Protein AF-A0A6A6ZAN7-F1 (afdb_monomer)

Foldseek 3Di:
DCVVVVVVVVVVVVLVVADWQDPVVGGLQPCLCLDPVCVVVQVVLCVVLVWDWDQPNVVSTIGIHDDPVSSVSSSVVSVVVVVVVVVVDDDDDDDPVNVVCCVVCVVVVVCVVQNVSRDDDDPPDDD

pLDDT: mean 90.62, std 7.37, range [57.22, 98.12]

Nearest PDB structures (foldseek):
  4zoq-assembly1_A  TM=7.373E-01  e=4.918E-01  Bacillus licheniformis
  2ctf-assembly1_A  TM=6.837E-01  e=6.678E-01  Homo sapiens
  6hiv-assembly1_BN  TM=3.926E-01  e=3.850E-01  Trypanosoma brucei brucei
  5e1w-assembly1_A  TM=3.185E-01  e=4.626E-01  Dehalococcoides mccartyi CBDB1
  7ane-assembly1_Ap  TM=3.125E-01  e=1.158E+00  Leishmania major

Organism: NCBI:txid1469910

Radius of gyration: 19.67 Å; Cα contacts (8 Å, |Δi|>4): 105; chains: 1; bounding box: 48×29×59 Å

Sequence (127 aa):
SREPVAKAKSAVEKLLTGQIAADGDGPITDPFYFRPSSKSFLNNLGAAHRVFIHQDLRRSVIRLYGDDTGIEQVERALVAKCAELKEHSHTVILDPEALAFALKGGFRQIVAALGKDKVKLDIINNP

Secondary structure (DSSP, 8-state):
--HHHHHHHHHHHHHHH-EEPB-SSSB---GGGGSGGGHHHHHHHHHHHT-EEEEETTTTEEEEES-HHHHHHHHHHHHHHHHHHHHT----PPPHHHHHHIIIIIHHHHHHHH-TTT-----S---

Structur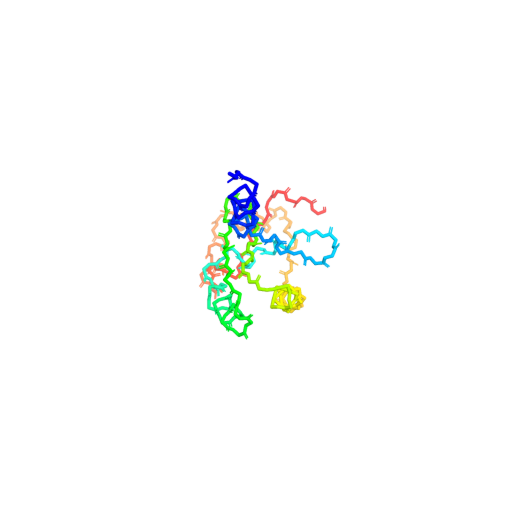e (mmCIF, N/CA/C/O backbone):
data_AF-A0A6A6ZAN7-F1
#
_entry.id   AF-A0A6A6ZAN7-F1
#
loop_
_atom_site.group_PDB
_atom_site.id
_atom_site.type_symbol
_atom_site.label_atom_id
_atom_site.label_alt_id
_atom_site.label_comp_id
_atom_site.label_asym_id
_atom_site.label_entity_id
_atom_site.label_seq_id
_atom_site.pdbx_PDB_ins_code
_atom_site.Cartn_x
_atom_site.Cartn_y
_atom_site.Cartn_z
_atom_site.occupancy
_atom_site.B_iso_or_equiv
_atom_site.auth_seq_id
_atom_site.auth_comp_id
_atom_site.auth_asym_id
_atom_site.auth_atom_id
_atom_site.pdbx_PDB_model_num
ATOM 1 N N . SER A 1 1 ? -27.971 17.883 29.902 1.00 62.50 1 SER A N 1
ATOM 2 C CA . SER A 1 1 ? -26.626 17.276 29.910 1.00 62.50 1 SER A CA 1
ATOM 3 C C . SER A 1 1 ? -26.102 17.207 28.478 1.00 62.50 1 SER A C 1
ATOM 5 O O . SER A 1 1 ? -26.697 16.505 27.674 1.00 62.50 1 SER A O 1
ATOM 7 N N . ARG A 1 2 ? -25.087 18.010 28.113 1.00 74.88 2 ARG A N 1
ATOM 8 C CA . ARG A 1 2 ? -24.500 18.061 26.747 1.00 74.88 2 ARG A CA 1
ATOM 9 C C . ARG A 1 2 ? -23.203 17.250 26.612 1.00 74.88 2 ARG A C 1
ATOM 11 O O . ARG A 1 2 ? -22.780 16.941 25.504 1.00 74.88 2 ARG A O 1
ATOM 18 N N . GLU A 1 3 ? -22.596 16.886 27.736 1.00 84.06 3 GLU A N 1
ATOM 19 C CA . GLU A 1 3 ? -21.300 16.206 27.808 1.00 84.06 3 GLU A CA 1
ATOM 20 C C . GLU A 1 3 ? -21.287 14.795 27.181 1.00 84.06 3 GLU A C 1
ATOM 22 O O . GLU A 1 3 ? -20.354 14.495 26.437 1.00 84.06 3 GLU A O 1
ATOM 27 N N . PRO A 1 4 ? -22.315 13.939 27.378 1.00 85.44 4 PRO A N 1
ATOM 28 C CA . PRO A 1 4 ? -22.357 12.614 26.752 1.00 85.44 4 PRO A CA 1
ATOM 29 C C . PRO A 1 4 ? -22.465 12.688 25.224 1.00 85.44 4 PRO A C 1
ATOM 31 O O . PRO A 1 4 ? -21.843 11.902 24.517 1.00 85.44 4 PRO A O 1
ATOM 34 N N . VAL A 1 5 ? -23.209 13.676 24.713 1.00 87.38 5 VAL A N 1
ATOM 35 C CA . VAL A 1 5 ? -23.368 13.917 23.270 1.00 87.38 5 VAL A CA 1
ATOM 36 C C . VAL A 1 5 ? -22.059 14.417 22.662 1.00 87.38 5 VAL A C 1
ATOM 38 O O . VAL A 1 5 ? -21.668 13.953 21.595 1.00 87.38 5 VAL A O 1
ATOM 41 N N . ALA A 1 6 ? -21.352 15.318 23.351 1.00 87.81 6 ALA A N 1
ATOM 42 C CA . ALA A 1 6 ? -20.038 15.784 22.917 1.00 87.81 6 ALA A CA 1
ATOM 43 C C . ALA A 1 6 ? -19.017 14.633 22.858 1.00 87.81 6 ALA A C 1
ATOM 45 O O . ALA A 1 6 ? -18.343 14.477 21.844 1.00 87.81 6 ALA A O 1
ATOM 46 N N . LYS A 1 7 ? -18.967 13.774 23.888 1.00 86.31 7 LYS A N 1
ATOM 47 C CA . LYS A 1 7 ? -18.091 12.587 23.912 1.00 86.31 7 LYS A CA 1
ATOM 48 C C . LYS A 1 7 ? -18.422 11.603 22.786 1.00 86.31 7 LYS A C 1
ATOM 50 O O . LYS A 1 7 ? -17.515 11.145 22.097 1.00 86.31 7 LYS A O 1
ATOM 55 N N . ALA A 1 8 ? -19.707 11.325 22.556 1.00 85.69 8 ALA A N 1
ATOM 56 C CA . ALA A 1 8 ? -20.143 10.460 21.461 1.00 85.69 8 ALA A CA 1
ATOM 57 C C . ALA A 1 8 ? -19.773 11.041 20.086 1.00 85.69 8 ALA A C 1
ATOM 59 O O . ALA A 1 8 ? -19.260 10.320 19.233 1.00 85.69 8 ALA A O 1
ATOM 60 N N . LYS A 1 9 ? -19.961 12.351 19.881 1.00 87.25 9 LYS A N 1
ATOM 61 C CA . LYS A 1 9 ? -19.582 13.033 18.638 1.00 87.25 9 LYS A CA 1
ATOM 62 C C . LYS A 1 9 ? -18.078 12.930 18.375 1.00 87.25 9 LYS A C 1
ATOM 64 O O . LYS A 1 9 ? -17.693 12.512 17.289 1.00 87.25 9 LYS A O 1
ATOM 69 N N . SER A 1 10 ? -17.241 13.240 19.365 1.00 84.31 10 SER A N 1
ATOM 70 C CA . SER A 1 10 ? -15.784 13.140 19.212 1.00 84.31 10 SER A CA 1
ATOM 71 C C . SER A 1 10 ? -15.320 11.709 18.939 1.00 84.31 10 SER A C 1
ATOM 73 O O . SER A 1 10 ? -14.404 11.505 18.147 1.00 84.31 10 SER A O 1
ATOM 75 N N . ALA A 1 11 ? -15.965 10.705 19.541 1.00 80.50 11 ALA A N 1
ATOM 76 C CA . ALA A 1 11 ? -15.672 9.304 19.250 1.00 80.50 11 ALA A CA 1
ATOM 77 C C . ALA A 1 11 ? -16.002 8.940 17.791 1.00 80.50 11 ALA A C 1
ATOM 79 O O . ALA A 1 11 ? -15.191 8.307 17.119 1.00 80.50 11 ALA A O 1
ATOM 80 N N . VAL A 1 12 ? -17.149 9.394 17.273 1.00 82.69 12 VAL A N 1
ATOM 81 C CA . VAL A 1 12 ? -17.534 9.182 15.868 1.00 82.69 12 VAL A CA 1
ATOM 82 C C . VAL A 1 12 ? -16.590 9.915 14.915 1.00 82.69 12 VAL A C 1
ATOM 84 O O . VAL A 1 12 ? -16.146 9.331 13.934 1.00 82.69 12 VAL A O 1
ATOM 87 N N . GLU A 1 13 ? -16.222 11.162 15.206 1.00 84.25 13 GLU A N 1
ATOM 88 C CA . GLU A 1 13 ? -15.261 11.921 14.393 1.00 84.25 13 GLU A CA 1
ATOM 89 C C . GLU A 1 13 ? -13.885 11.241 14.350 1.00 84.25 13 GLU A C 1
ATOM 91 O O . GLU A 1 13 ? -13.258 11.169 13.288 1.00 84.25 13 GLU A O 1
ATOM 96 N N . LYS A 1 14 ? -13.442 10.667 15.475 1.00 76.12 14 LYS A N 1
ATOM 97 C CA . LYS A 1 14 ? -12.209 9.877 15.535 1.00 76.12 14 LYS A CA 1
ATOM 98 C C . LYS A 1 14 ? -12.303 8.625 14.657 1.00 76.12 14 LYS A C 1
ATOM 100 O O . LYS A 1 14 ? -11.388 8.373 13.878 1.00 76.12 14 LYS A O 1
ATOM 105 N N . LEU A 1 15 ? -13.421 7.897 14.713 1.00 74.75 15 LEU A N 1
ATOM 106 C CA . LEU A 1 15 ? -13.662 6.730 13.853 1.00 74.75 15 LEU A CA 1
ATOM 107 C C . LEU A 1 15 ? -13.713 7.105 12.363 1.00 74.75 15 LEU A C 1
ATOM 109 O O . LEU A 1 15 ? -13.147 6.400 11.535 1.00 74.75 15 LEU A O 1
ATOM 113 N N . LEU A 1 16 ? -14.342 8.229 12.013 1.00 80.12 16 LEU A N 1
ATOM 114 C CA . LEU A 1 16 ? -14.477 8.691 10.625 1.00 80.12 16 LEU A CA 1
ATOM 115 C C . LEU A 1 16 ? -13.168 9.219 10.026 1.00 80.12 16 LEU A C 1
ATOM 117 O O . LEU A 1 16 ? -13.006 9.221 8.804 1.00 80.12 16 LEU A O 1
ATOM 121 N N . THR A 1 17 ? -12.224 9.648 10.864 1.00 84.50 17 THR A N 1
ATOM 122 C CA . THR A 1 17 ? -10.916 10.123 10.396 1.00 84.50 17 THR A CA 1
ATOM 123 C C . THR A 1 17 ? -10.088 8.973 9.810 1.00 84.50 17 THR A C 1
ATOM 125 O O . THR A 1 17 ? -9.405 9.165 8.797 1.00 84.50 17 THR A O 1
ATOM 128 N N . GLY A 1 18 ? -10.208 7.772 10.388 1.00 86.56 18 GLY A N 1
ATOM 129 C CA . GLY A 1 18 ? -9.386 6.611 10.043 1.00 86.56 18 GLY A CA 1
ATOM 130 C C . GLY A 1 18 ? -7.915 6.801 10.423 1.00 86.56 18 GLY A C 1
ATOM 131 O O . GLY A 1 18 ? -7.436 7.923 10.605 1.00 86.56 18 GLY A O 1
ATOM 132 N N . GLN A 1 19 ? -7.182 5.699 10.528 1.00 92.94 19 GLN A N 1
ATOM 133 C CA . GLN A 1 19 ? -5.740 5.711 10.766 1.00 92.94 19 GLN A CA 1
ATOM 134 C C . GLN A 1 19 ? -4.991 5.703 9.432 1.00 92.94 19 GLN A C 1
ATOM 136 O O . GLN A 1 19 ? -5.358 4.965 8.522 1.00 92.94 19 GLN A O 1
ATOM 141 N N . ILE A 1 20 ? -3.954 6.531 9.290 1.00 95.50 20 ILE A N 1
ATOM 142 C CA . ILE A 1 20 ? -3.041 6.422 8.146 1.00 95.50 20 ILE A CA 1
ATOM 143 C C . ILE A 1 20 ? -2.121 5.235 8.416 1.00 95.50 20 ILE A C 1
ATOM 145 O O . ILE A 1 20 ? -1.458 5.229 9.447 1.00 95.50 20 ILE A O 1
ATOM 149 N N . ALA A 1 21 ? -2.086 4.270 7.496 1.00 96.81 21 ALA A N 1
ATOM 150 C CA . ALA A 1 21 ? -1.208 3.111 7.610 1.00 96.81 21 ALA A CA 1
ATOM 151 C C . ALA A 1 21 ? 0.261 3.556 7.653 1.00 96.81 21 ALA A C 1
ATOM 153 O O . ALA A 1 21 ? 0.707 4.278 6.751 1.00 96.81 21 ALA A O 1
ATOM 154 N N . ALA A 1 22 ? 1.000 3.113 8.667 1.00 95.94 22 ALA A N 1
ATOM 155 C CA . ALA A 1 22 ? 2.401 3.468 8.870 1.00 95.94 22 ALA A CA 1
ATOM 156 C C . ALA A 1 22 ? 3.293 2.236 9.092 1.00 95.94 22 ALA A C 1
ATOM 158 O O . ALA A 1 22 ? 2.825 1.188 9.525 1.00 95.94 22 ALA A O 1
ATOM 159 N N . ASP A 1 23 ? 4.586 2.367 8.789 1.00 91.69 23 ASP A N 1
ATOM 160 C CA . ASP A 1 23 ? 5.610 1.330 9.002 1.00 91.69 23 ASP A CA 1
ATOM 161 C C . ASP A 1 23 ? 6.473 1.565 10.256 1.00 91.69 23 ASP A C 1
ATOM 163 O O . ASP A 1 23 ? 7.465 0.873 10.473 1.00 91.69 23 ASP A O 1
ATOM 167 N N . GLY A 1 24 ? 6.075 2.525 11.096 1.00 85.75 24 GLY A N 1
ATOM 168 C CA . GLY A 1 24 ? 6.812 2.973 12.280 1.00 85.75 24 GLY A CA 1
ATOM 169 C C . GLY A 1 24 ? 7.628 4.245 12.042 1.00 85.75 24 GLY A C 1
ATOM 170 O O . GLY A 1 24 ? 7.698 5.077 12.945 1.00 85.75 24 GLY A O 1
ATOM 171 N N . ASP A 1 25 ? 8.144 4.449 10.827 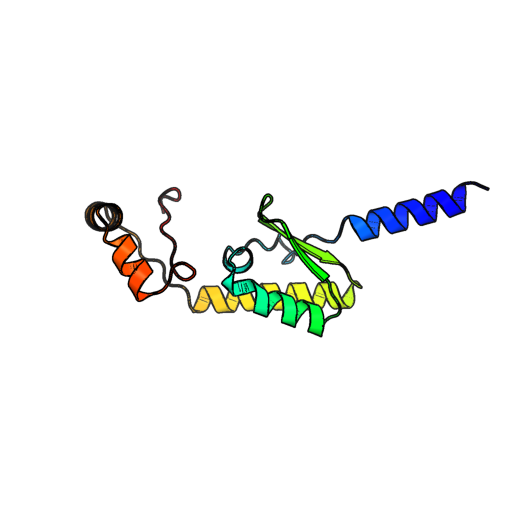1.00 87.12 25 ASP A N 1
ATOM 172 C CA . ASP A 1 25 ? 8.943 5.626 10.458 1.00 87.12 25 ASP A CA 1
ATOM 173 C C . ASP A 1 25 ? 8.131 6.650 9.65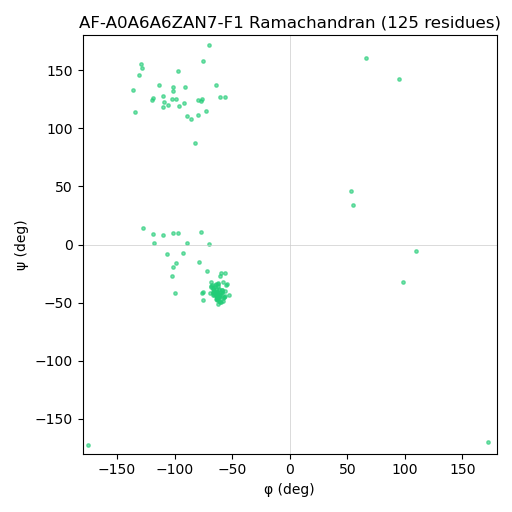4 1.00 87.12 25 ASP A C 1
ATOM 175 O O . ASP A 1 25 ? 8.391 7.857 9.702 1.00 87.12 25 ASP A O 1
ATOM 179 N N . GLY A 1 26 ? 7.106 6.198 8.932 1.00 93.00 26 GLY A N 1
ATOM 180 C CA . GLY A 1 26 ? 6.219 7.089 8.205 1.00 93.00 26 GLY A CA 1
ATOM 181 C C . GLY A 1 26 ? 5.044 6.391 7.526 1.00 93.00 26 GLY A C 1
ATOM 182 O O . GLY A 1 26 ? 4.790 5.206 7.740 1.00 93.00 26 GL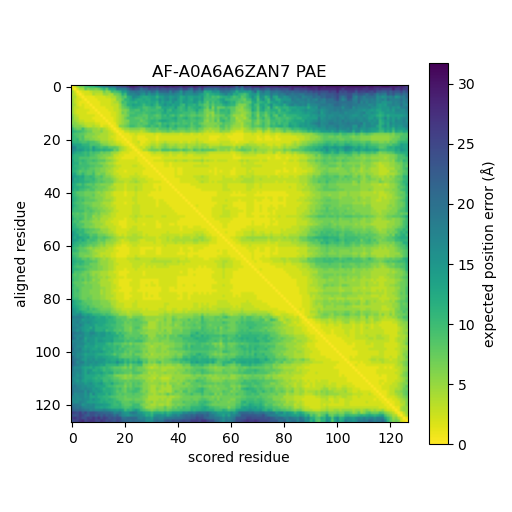Y A O 1
ATOM 183 N N . PRO A 1 27 ? 4.275 7.137 6.714 1.00 95.38 27 PRO A N 1
ATOM 184 C CA . PRO A 1 27 ? 3.167 6.575 5.957 1.00 95.38 27 PRO A CA 1
ATOM 185 C C . PRO A 1 27 ? 3.640 5.546 4.926 1.00 95.38 27 PRO A C 1
ATOM 187 O O . PRO A 1 27 ? 4.572 5.796 4.156 1.00 95.38 27 PRO A O 1
ATOM 190 N N . ILE A 1 28 ? 2.920 4.429 4.828 1.00 95.25 28 ILE A N 1
ATOM 191 C CA . ILE A 1 28 ? 3.146 3.431 3.781 1.00 95.25 28 ILE A CA 1
ATOM 192 C C . ILE A 1 28 ? 2.644 3.999 2.448 1.00 95.25 28 ILE A C 1
ATOM 194 O O . ILE A 1 28 ? 1.448 4.232 2.260 1.00 95.25 28 ILE A O 1
ATOM 198 N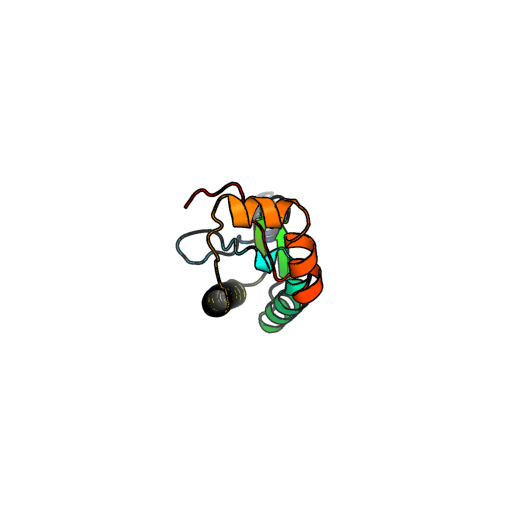 N . THR A 1 29 ? 3.571 4.218 1.514 1.00 92.81 29 THR A N 1
ATOM 199 C CA . THR A 1 29 ? 3.332 4.972 0.267 1.00 92.81 29 THR A CA 1
ATOM 200 C C . THR A 1 29 ? 3.743 4.216 -0.999 1.00 92.81 29 THR A C 1
ATOM 202 O O . THR A 1 29 ? 3.828 4.816 -2.071 1.00 92.81 29 THR A O 1
ATOM 205 N N . ASP A 1 30 ? 3.981 2.900 -0.914 1.00 91.88 30 ASP A N 1
ATOM 206 C CA . ASP A 1 30 ? 4.428 2.128 -2.079 1.00 91.88 30 ASP A CA 1
ATOM 207 C C . ASP A 1 30 ? 3.439 2.272 -3.260 1.00 91.88 30 ASP A C 1
ATOM 209 O O . ASP A 1 30 ? 2.238 2.018 -3.094 1.00 91.88 30 ASP A O 1
ATOM 213 N N . PRO A 1 31 ? 3.911 2.661 -4.466 1.00 89.56 31 PRO A N 1
ATOM 214 C CA . PRO A 1 31 ? 3.052 2.897 -5.622 1.00 89.56 31 PRO A CA 1
ATOM 215 C C . PRO A 1 31 ? 2.172 1.711 -6.015 1.00 89.56 31 PRO A C 1
ATOM 217 O O . PRO A 1 31 ? 1.143 1.922 -6.658 1.00 89.56 31 PRO A O 1
ATOM 220 N N . PHE A 1 32 ? 2.558 0.475 -5.678 1.00 91.56 32 PHE A N 1
ATOM 221 C CA . PHE A 1 32 ? 1.735 -0.709 -5.911 1.00 91.56 32 PHE A CA 1
ATOM 222 C C . PHE A 1 32 ? 0.332 -0.540 -5.322 1.00 91.56 32 PHE A C 1
ATOM 224 O O . PHE A 1 32 ? -0.651 -0.815 -6.014 1.00 91.56 32 PHE A O 1
ATOM 231 N N . TYR A 1 33 ? 0.223 0.003 -4.106 1.00 94.50 33 TYR A N 1
ATOM 232 C CA . TYR A 1 33 ? -1.049 0.196 -3.408 1.00 94.50 33 TYR A CA 1
ATOM 233 C C . TYR A 1 33 ? -1.945 1.266 -4.001 1.00 94.50 33 TYR A C 1
ATOM 235 O O . TYR A 1 33 ? -3.018 1.495 -3.468 1.00 94.50 33 TYR A O 1
ATOM 243 N N . PHE A 1 34 ? -1.552 1.929 -5.080 1.00 92.81 34 PHE A N 1
ATOM 244 C CA . PHE A 1 34 ? -2.392 2.914 -5.760 1.00 92.81 34 PHE A CA 1
ATOM 245 C C . PHE A 1 34 ? -2.688 2.496 -7.206 1.00 92.81 34 PHE A C 1
ATOM 247 O O . PHE A 1 34 ? -3.261 3.263 -7.979 1.00 92.81 34 PHE A O 1
ATOM 254 N N . ARG A 1 35 ? -2.329 1.257 -7.576 1.00 89.94 35 ARG A N 1
ATOM 255 C CA . ARG A 1 35 ? -2.622 0.649 -8.881 1.00 89.94 35 ARG A CA 1
ATOM 256 C C . ARG A 1 35 ? -3.865 -0.241 -8.810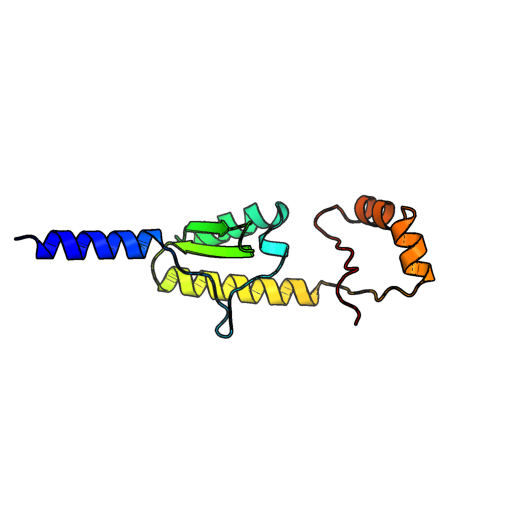 1.00 89.94 35 ARG A C 1
ATOM 258 O O . ARG A 1 35 ? -4.078 -0.890 -7.781 1.00 89.94 35 ARG A O 1
ATOM 265 N N . PRO A 1 36 ? -4.642 -0.373 -9.903 1.00 90.06 36 PRO A N 1
ATOM 266 C CA . PRO A 1 36 ? -5.802 -1.269 -9.957 1.00 90.06 36 PRO A CA 1
ATOM 267 C C . PRO A 1 36 ? -5.480 -2.721 -9.575 1.00 90.06 36 PRO A C 1
ATOM 269 O O . PRO A 1 36 ? -6.291 -3.381 -8.924 1.00 90.06 36 PRO A O 1
ATOM 272 N N . SER A 1 37 ? -4.276 -3.197 -9.910 1.00 89.25 37 SER A N 1
ATOM 273 C CA . SER A 1 37 ? -3.790 -4.545 -9.591 1.00 89.25 37 SER A CA 1
ATOM 274 C C . SER A 1 37 ? -3.741 -4.859 -8.089 1.00 89.25 37 SER A C 1
ATOM 276 O O . SER A 1 37 ? -3.825 -6.024 -7.710 1.00 89.25 37 SER A O 1
ATOM 278 N N . SER A 1 38 ? -3.638 -3.847 -7.220 1.00 93.00 38 SER A N 1
ATOM 279 C CA . SER A 1 38 ? -3.604 -4.039 -5.762 1.00 93.00 38 SER A CA 1
ATOM 280 C C . SER A 1 38 ? -4.977 -4.293 -5.137 1.00 93.00 38 SER A C 1
ATOM 282 O O . SER A 1 38 ? -5.054 -4.779 -4.010 1.00 93.00 38 SER A O 1
ATOM 284 N N . LYS A 1 39 ? -6.073 -4.014 -5.858 1.00 93.81 39 LYS A N 1
ATOM 285 C CA . LYS A 1 39 ? -7.433 -4.023 -5.298 1.00 93.81 39 LYS A CA 1
ATOM 286 C C . LYS A 1 39 ? -7.806 -5.361 -4.662 1.00 93.81 39 LYS A C 1
ATOM 288 O O . LYS A 1 39 ? -8.340 -5.385 -3.558 1.00 93.81 39 LYS A O 1
ATOM 293 N N . SER A 1 40 ? -7.515 -6.476 -5.334 1.00 95.81 40 SER A N 1
ATOM 294 C CA . SER A 1 40 ? -7.832 -7.800 -4.781 1.00 95.81 40 SER A CA 1
ATOM 295 C C . SER A 1 40 ? -7.005 -8.112 -3.537 1.00 95.81 40 SER A C 1
ATOM 297 O O . SER A 1 40 ? -7.535 -8.699 -2.600 1.00 95.81 40 SER A O 1
ATOM 299 N N . PHE A 1 41 ? -5.730 -7.717 -3.515 1.00 96.44 41 PHE A N 1
ATOM 300 C CA . PHE A 1 41 ? -4.866 -7.903 -2.352 1.00 96.44 41 PHE A CA 1
ATOM 301 C C . PHE A 1 41 ? -5.409 -7.132 -1.143 1.00 96.44 41 PHE A C 1
ATOM 303 O O . PHE A 1 41 ? -5.634 -7.731 -0.096 1.00 96.44 41 PHE A O 1
ATOM 310 N N . LEU A 1 42 ? -5.703 -5.839 -1.309 1.00 97.81 42 LEU A N 1
ATOM 311 C CA . LEU A 1 42 ? -6.199 -4.992 -0.220 1.00 97.81 42 LEU A CA 1
ATOM 312 C C . LEU A 1 42 ? -7.582 -5.429 0.275 1.00 97.81 42 LEU A C 1
ATOM 314 O O . LEU A 1 42 ? -7.814 -5.453 1.479 1.00 97.81 42 LEU A O 1
ATOM 318 N N . ASN A 1 43 ? -8.481 -5.835 -0.625 1.00 97.44 43 ASN A N 1
ATOM 319 C CA . ASN A 1 43 ? -9.792 -6.356 -0.233 1.00 97.44 43 ASN A CA 1
ATOM 320 C C . ASN A 1 43 ? -9.670 -7.638 0.600 1.00 97.44 43 ASN A C 1
ATOM 322 O O . ASN A 1 43 ? -10.328 -7.763 1.631 1.00 97.44 43 ASN A O 1
ATOM 326 N N . ASN A 1 44 ? -8.822 -8.578 0.170 1.00 98.12 44 ASN A N 1
ATOM 327 C CA . ASN A 1 44 ? -8.610 -9.832 0.891 1.00 98.12 44 ASN A CA 1
ATOM 328 C C . ASN A 1 44 ? -7.948 -9.585 2.251 1.00 98.12 44 ASN A C 1
ATOM 330 O O . ASN A 1 44 ? -8.358 -10.176 3.246 1.00 98.12 44 ASN A O 1
ATOM 334 N N . LEU A 1 45 ? -6.969 -8.678 2.299 1.00 98.12 45 LEU A N 1
ATOM 335 C CA . LEU A 1 45 ? -6.284 -8.295 3.529 1.00 98.12 45 LEU A CA 1
ATOM 336 C C . LEU A 1 45 ? -7.243 -7.635 4.529 1.00 98.12 45 LEU A C 1
ATOM 338 O O . LEU A 1 45 ? -7.294 -8.026 5.694 1.00 98.12 45 LEU A O 1
ATOM 342 N N . GLY A 1 46 ? -8.050 -6.679 4.063 1.00 97.50 46 GLY A N 1
ATOM 343 C CA . GLY A 1 46 ? -9.060 -6.024 4.889 1.00 97.50 46 GLY A CA 1
ATOM 344 C C . GLY A 1 46 ? -1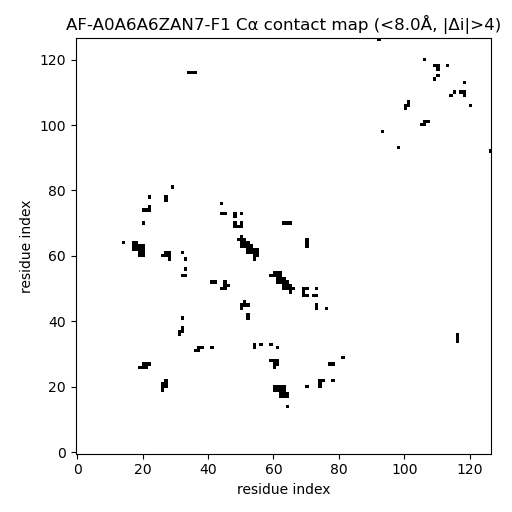0.100 -7.010 5.424 1.00 97.50 46 GLY A C 1
ATOM 345 O O . GLY A 1 46 ? -10.412 -7.003 6.614 1.00 97.50 46 GLY A O 1
ATOM 346 N N . ALA A 1 47 ? -10.578 -7.927 4.577 1.00 97.62 47 ALA A N 1
ATOM 347 C CA . ALA A 1 47 ? -11.520 -8.967 4.986 1.00 97.62 47 ALA A CA 1
ATOM 348 C C . ALA A 1 47 ? -10.927 -9.920 6.039 1.00 97.62 47 ALA A C 1
ATOM 350 O O . ALA A 1 47 ? -11.605 -10.242 7.016 1.00 97.62 47 ALA A O 1
ATOM 351 N N . ALA A 1 48 ? -9.666 -10.333 5.878 1.00 97.94 48 ALA A N 1
ATOM 352 C CA . ALA A 1 48 ? -8.985 -11.244 6.799 1.00 97.94 48 ALA A CA 1
ATOM 353 C C . ALA A 1 48 ? -8.839 -10.665 8.217 1.00 97.94 48 ALA A C 1
ATOM 355 O O . ALA A 1 48 ? -8.926 -11.407 9.195 1.00 97.94 48 ALA A O 1
ATOM 356 N N . HIS A 1 49 ? -8.666 -9.345 8.332 1.00 97.56 49 HIS A N 1
ATOM 357 C CA . HIS A 1 49 ? -8.436 -8.664 9.609 1.00 97.56 49 HIS A CA 1
ATOM 358 C C . HIS A 1 49 ? -9.606 -7.791 10.074 1.00 97.56 49 HIS A C 1
ATOM 360 O O . HIS A 1 49 ? -9.469 -7.081 11.063 1.00 97.56 49 HIS A O 1
ATOM 366 N N . ARG A 1 50 ? -10.762 -7.855 9.395 1.00 96.12 50 ARG A N 1
ATOM 367 C CA . ARG A 1 50 ? -11.951 -7.028 9.686 1.00 96.12 50 ARG A CA 1
ATOM 368 C C . ARG A 1 50 ? -11.657 -5.520 9.680 1.00 96.12 50 ARG A C 1
ATOM 370 O O . ARG A 1 50 ? -12.276 -4.757 10.416 1.00 96.12 50 ARG A O 1
ATOM 377 N N . VAL A 1 51 ? -10.743 -5.096 8.811 1.00 96.75 51 VAL A N 1
ATOM 378 C CA . VAL A 1 51 ? -10.364 -3.695 8.613 1.00 96.75 51 VAL A CA 1
ATOM 379 C C . VAL A 1 51 ? -10.876 -3.237 7.258 1.00 96.75 51 VAL A C 1
ATOM 381 O O . VAL A 1 51 ? -10.600 -3.852 6.228 1.00 96.75 51 VAL A O 1
ATOM 384 N N . PHE A 1 52 ? -11.597 -2.123 7.230 1.00 96.12 52 PHE A N 1
ATOM 385 C CA . PHE A 1 52 ? -11.889 -1.445 5.977 1.00 96.12 52 PHE A CA 1
ATOM 386 C C . PHE A 1 52 ? -10.670 -0.622 5.549 1.00 96.12 52 PHE A C 1
ATOM 388 O O . PHE A 1 52 ? -10.171 0.216 6.301 1.00 96.12 52 PHE A O 1
ATOM 395 N N . ILE A 1 53 ? -10.189 -0.886 4.334 1.00 97.19 53 ILE A N 1
ATOM 396 C CA . ILE A 1 53 ? -9.010 -0.246 3.749 1.00 97.19 53 ILE A CA 1
ATOM 397 C C . ILE 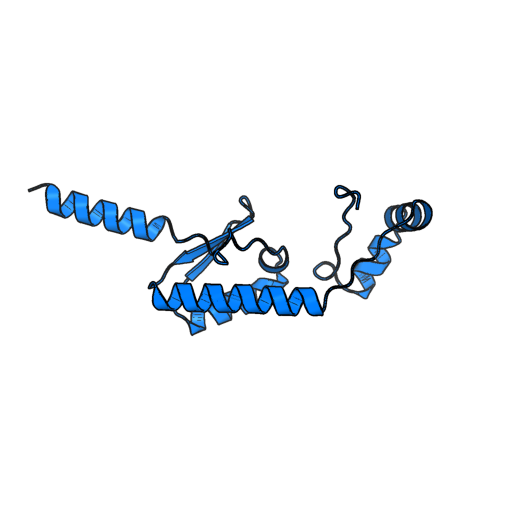A 1 53 ? -9.468 0.686 2.630 1.00 97.19 53 ILE A C 1
ATOM 399 O O . ILE A 1 53 ? -10.103 0.253 1.668 1.00 97.19 53 ILE A O 1
ATOM 403 N N . HIS A 1 54 ? -9.113 1.962 2.732 1.00 94.75 54 HIS A N 1
ATOM 404 C CA . HIS A 1 54 ? -9.421 2.978 1.734 1.00 94.75 54 HIS A CA 1
ATOM 405 C C . HIS A 1 54 ? -8.140 3.597 1.170 1.00 94.75 54 HIS A C 1
ATOM 407 O O . HIS A 1 54 ? -7.319 4.145 1.903 1.00 94.75 54 HIS A O 1
ATOM 413 N N . GLN A 1 55 ? -7.989 3.541 -0.152 1.00 94.75 55 GLN A N 1
ATOM 414 C CA . GLN A 1 55 ? -6.881 4.165 -0.872 1.00 94.75 55 GLN A CA 1
ATOM 415 C C . GLN A 1 55 ? -7.228 5.630 -1.176 1.00 94.75 55 GLN A C 1
ATOM 417 O O . GLN A 1 55 ? -8.035 5.911 -2.063 1.00 94.75 55 GLN A O 1
ATOM 422 N N . ASP A 1 56 ? -6.598 6.582 -0.487 1.00 91.88 56 ASP A N 1
ATOM 423 C 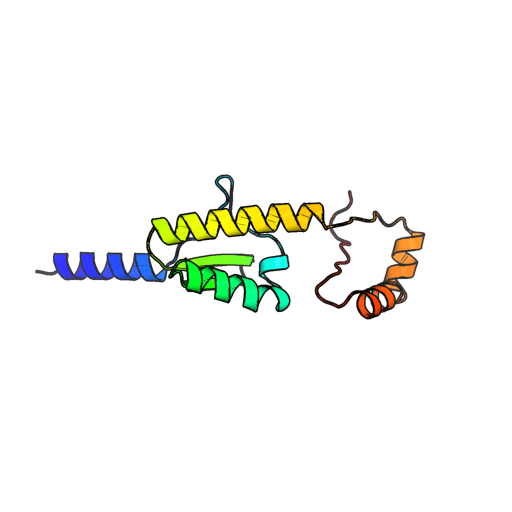CA . ASP A 1 56 ? -6.691 8.000 -0.843 1.00 91.88 56 ASP A CA 1
ATOM 424 C C . ASP A 1 56 ? -5.691 8.298 -1.968 1.00 91.88 56 ASP A C 1
ATOM 426 O O . ASP A 1 56 ? -4.544 8.678 -1.731 1.00 91.88 56 ASP A O 1
ATOM 430 N N . LEU A 1 57 ? -6.137 8.106 -3.214 1.00 89.81 57 LEU A N 1
ATOM 431 C CA . LEU A 1 57 ? -5.309 8.291 -4.414 1.00 89.81 57 LEU A CA 1
ATOM 432 C C . LEU A 1 57 ? -4.783 9.728 -4.568 1.00 89.81 57 LEU A C 1
ATOM 434 O O . LEU A 1 57 ? -3.752 9.937 -5.199 1.00 89.81 57 LEU A O 1
ATOM 438 N N . ARG A 1 58 ? -5.486 10.732 -4.021 1.00 88.19 58 ARG A N 1
ATOM 439 C CA . ARG A 1 58 ? -5.073 12.141 -4.133 1.00 88.19 58 ARG A CA 1
ATOM 440 C C . ARG A 1 58 ? -3.911 12.452 -3.205 1.00 88.19 58 ARG A C 1
ATOM 442 O O . ARG A 1 58 ? -3.011 13.192 -3.586 1.00 88.19 58 ARG A O 1
ATOM 449 N N . ARG A 1 59 ? -3.950 11.913 -1.986 1.00 88.56 59 ARG A N 1
ATOM 450 C CA . ARG A 1 59 ? -2.899 12.108 -0.978 1.00 88.56 59 ARG A CA 1
ATOM 451 C C . ARG A 1 59 ? -1.827 11.021 -1.007 1.00 88.56 59 ARG A C 1
ATOM 453 O O . ARG A 1 59 ? -0.829 11.171 -0.318 1.00 88.56 59 ARG A O 1
ATOM 460 N N . SER A 1 60 ? -2.023 9.965 -1.799 1.00 91.50 60 SER A N 1
ATOM 461 C CA . SER A 1 60 ? -1.167 8.772 -1.837 1.00 91.50 60 SER A CA 1
ATOM 462 C C . SER A 1 60 ? -0.976 8.152 -0.451 1.00 91.50 60 SER A C 1
ATOM 464 O O . SER A 1 60 ? 0.135 7.817 -0.059 1.00 91.50 60 SER A O 1
ATOM 466 N N . VAL A 1 61 ? -2.071 8.009 0.304 1.00 94.56 61 VAL A N 1
ATOM 467 C CA . VAL A 1 61 ? -2.069 7.354 1.623 1.00 94.56 61 VAL A CA 1
ATOM 468 C C . VAL A 1 61 ? -3.134 6.268 1.707 1.00 94.56 61 VAL A C 1
ATOM 470 O O . VAL A 1 61 ? -4.181 6.348 1.059 1.00 94.56 61 VAL A O 1
ATOM 473 N N . ILE A 1 62 ? -2.887 5.267 2.547 1.00 96.50 62 ILE A N 1
ATOM 474 C CA . ILE A 1 62 ? -3.855 4.220 2.879 1.00 96.50 62 ILE A CA 1
ATOM 475 C C . ILE A 1 62 ? -4.507 4.581 4.213 1.00 96.50 62 ILE A C 1
ATOM 477 O O . ILE A 1 62 ? -3.813 4.795 5.204 1.00 96.50 62 ILE A O 1
ATOM 481 N N . ARG A 1 63 ? -5.840 4.652 4.238 1.00 95.94 63 ARG A N 1
ATOM 482 C CA . ARG A 1 63 ? -6.632 4.837 5.457 1.00 95.94 63 ARG A CA 1
ATOM 483 C C . ARG A 1 63 ? -7.220 3.512 5.916 1.00 95.94 63 ARG A C 1
ATOM 485 O O . ARG A 1 63 ? -7.819 2.794 5.117 1.00 95.94 63 ARG A O 1
ATOM 492 N N . LEU A 1 64 ? -7.075 3.234 7.201 1.00 96.62 64 LEU A N 1
ATOM 493 C CA . LEU A 1 64 ? -7.516 2.021 7.868 1.00 96.62 64 LEU A CA 1
ATOM 494 C C . LEU A 1 64 ? -8.625 2.351 8.865 1.00 96.62 64 LEU A C 1
ATOM 496 O O . LEU A 1 64 ? -8.554 3.343 9.594 1.00 96.62 64 LEU A O 1
ATOM 500 N N . TYR A 1 65 ? -9.647 1.506 8.884 1.00 94.94 65 TYR A N 1
ATOM 501 C CA . TYR A 1 65 ? -10.796 1.622 9.771 1.00 94.94 65 TYR A CA 1
ATOM 502 C C . TYR A 1 65 ? -11.092 0.248 10.368 1.00 94.94 65 TYR A C 1
ATOM 504 O O . TYR A 1 65 ? -11.466 -0.674 9.644 1.00 94.94 65 TYR A O 1
ATOM 512 N N . GLY A 1 66 ? -10.925 0.103 11.675 1.00 92.38 66 GLY A N 1
ATOM 513 C CA . GLY A 1 66 ? -11.084 -1.164 12.381 1.00 92.38 66 GLY A CA 1
ATOM 514 C C . GLY A 1 66 ? -10.642 -1.033 13.833 1.00 92.38 66 GLY A C 1
ATOM 515 O O . GLY A 1 66 ? -10.414 0.080 14.308 1.00 92.38 66 GLY A O 1
ATOM 516 N N . ASP A 1 67 ? -10.545 -2.160 14.530 1.00 91.75 67 ASP A N 1
ATOM 517 C CA . ASP A 1 67 ? -9.900 -2.209 15.841 1.00 91.75 67 ASP A CA 1
ATOM 518 C C . ASP A 1 67 ? -8.368 -2.147 15.721 1.00 91.75 67 ASP A C 1
ATOM 520 O O . ASP A 1 67 ? -7.798 -2.475 14.676 1.00 91.75 67 ASP A O 1
ATOM 524 N N . ASP A 1 68 ? -7.709 -1.725 16.802 1.00 92.69 68 ASP A N 1
ATOM 525 C CA . ASP A 1 68 ? -6.261 -1.488 16.831 1.00 92.69 68 ASP A CA 1
ATOM 526 C C . ASP A 1 68 ? -5.465 -2.754 16.466 1.00 92.69 68 ASP A C 1
ATOM 528 O O . ASP A 1 68 ? -4.502 -2.693 15.706 1.00 92.69 68 ASP A O 1
ATOM 532 N N . THR A 1 69 ? -5.908 -3.931 16.924 1.00 95.50 69 THR A N 1
ATOM 533 C CA . THR A 1 69 ? -5.236 -5.206 16.628 1.00 95.50 69 THR A CA 1
ATOM 534 C C . THR A 1 69 ? -5.317 -5.559 15.143 1.00 95.50 69 THR A C 1
ATOM 536 O O . THR A 1 69 ? -4.325 -5.986 14.551 1.00 95.50 69 THR A O 1
ATOM 539 N N . GLY A 1 70 ? -6.481 -5.386 14.518 1.00 96.44 70 GLY A N 1
ATOM 540 C CA . GLY A 1 70 ? -6.666 -5.589 13.086 1.00 96.44 70 GLY A CA 1
ATOM 541 C C . GLY A 1 70 ? -5.831 -4.609 12.268 1.00 96.44 70 GLY A C 1
ATOM 542 O O . GLY A 1 70 ? -5.182 -5.015 11.303 1.00 96.44 70 GLY A O 1
ATOM 543 N N . ILE A 1 71 ? -5.802 -3.338 12.676 1.00 95.88 71 ILE A N 1
ATOM 544 C CA . ILE A 1 71 ? -5.001 -2.289 12.034 1.00 95.88 71 ILE A CA 1
ATOM 545 C C . ILE A 1 71 ? -3.511 -2.643 12.068 1.00 95.88 71 ILE A C 1
ATOM 547 O O . ILE A 1 71 ? -2.884 -2.663 11.010 1.00 95.88 71 ILE A O 1
ATOM 551 N N . GLU A 1 72 ? -2.966 -3.016 13.228 1.00 96.06 72 GLU A N 1
ATOM 552 C CA . GLU A 1 72 ? -1.561 -3.425 13.356 1.00 96.06 72 GLU A CA 1
ATOM 553 C C . GLU A 1 72 ? -1.218 -4.627 12.461 1.00 96.06 72 GLU A C 1
ATOM 555 O O . GLU A 1 72 ? -0.141 -4.691 11.863 1.00 96.06 72 GLU A O 1
ATOM 560 N N . GLN A 1 73 ? -2.126 -5.604 12.350 1.00 97.69 73 GLN A N 1
ATOM 561 C CA . GLN A 1 73 ? -1.921 -6.761 11.474 1.00 97.69 73 GLN A CA 1
ATOM 562 C C . GLN A 1 73 ? -1.915 -6.367 9.996 1.00 97.69 73 GLN A C 1
ATOM 564 O O . GLN A 1 73 ? -1.080 -6.858 9.232 1.00 97.69 73 GLN A O 1
ATOM 569 N N . VAL A 1 74 ? -2.810 -5.461 9.595 1.00 98.00 74 VAL A N 1
ATOM 570 C CA . VAL A 1 74 ? -2.831 -4.917 8.236 1.00 98.00 74 VAL A CA 1
ATOM 571 C C . VAL A 1 74 ? -1.551 -4.141 7.946 1.00 98.00 74 VAL A C 1
ATOM 573 O O . VAL A 1 74 ? -0.941 -4.383 6.909 1.00 98.00 74 VAL A O 1
ATOM 576 N N . GLU A 1 75 ? -1.098 -3.268 8.846 1.00 97.69 75 GLU A N 1
ATOM 577 C CA . GLU A 1 75 ? 0.155 -2.519 8.683 1.00 97.69 75 GLU A CA 1
ATOM 578 C C . GLU A 1 75 ? 1.351 -3.462 8.506 1.00 97.69 75 GLU A C 1
ATOM 580 O O . GLU A 1 75 ? 2.083 -3.339 7.522 1.00 97.69 75 GLU A O 1
ATOM 585 N N . ARG A 1 76 ? 1.494 -4.485 9.362 1.00 97.44 76 ARG A N 1
ATOM 586 C CA . ARG A 1 76 ? 2.546 -5.508 9.212 1.00 97.44 76 ARG A CA 1
ATOM 587 C C . ARG A 1 76 ? 2.500 -6.206 7.851 1.00 97.44 76 ARG A C 1
ATOM 589 O O . ARG A 1 76 ? 3.540 -6.393 7.220 1.00 97.44 76 ARG A O 1
ATOM 596 N N . ALA A 1 77 ? 1.312 -6.579 7.381 1.00 97.88 77 ALA A N 1
ATOM 597 C CA . ALA A 1 77 ? 1.147 -7.240 6.088 1.00 97.88 77 ALA A CA 1
ATOM 598 C C . ALA A 1 77 ? 1.457 -6.310 4.903 1.00 97.88 77 ALA A C 1
ATOM 600 O O . ALA A 1 77 ? 2.047 -6.749 3.914 1.00 97.88 77 ALA A O 1
ATOM 601 N N . LEU A 1 78 ? 1.102 -5.025 5.001 1.00 97.56 78 LEU A N 1
ATOM 602 C CA . LEU A 1 78 ? 1.469 -4.014 4.010 1.00 97.56 78 LEU A CA 1
ATOM 603 C C . LEU A 1 78 ? 2.995 -3.826 3.965 1.00 97.56 78 LEU A C 1
ATOM 605 O O . LEU A 1 78 ? 3.582 -3.795 2.885 1.00 97.56 78 LEU A O 1
ATOM 609 N N . VAL A 1 79 ? 3.672 -3.768 5.111 1.00 96.75 79 VAL A N 1
ATOM 610 C CA . VAL A 1 79 ? 5.142 -3.672 5.149 1.00 96.75 79 VAL A CA 1
ATOM 611 C C . VAL A 1 79 ? 5.796 -4.912 4.535 1.00 96.75 79 VAL A C 1
ATOM 613 O O . VAL A 1 79 ? 6.680 -4.788 3.686 1.00 96.75 79 VAL A O 1
ATOM 616 N N . ALA A 1 80 ? 5.324 -6.109 4.892 1.00 96.12 80 ALA A N 1
ATOM 617 C CA . ALA A 1 80 ? 5.829 -7.359 4.327 1.00 96.12 80 ALA A CA 1
ATOM 618 C C . ALA A 1 80 ? 5.661 -7.403 2.800 1.00 96.12 80 ALA A C 1
ATOM 620 O O . ALA A 1 80 ? 6.585 -7.785 2.080 1.00 96.12 80 ALA A O 1
ATOM 621 N N . LYS A 1 81 ? 4.516 -6.938 2.287 1.00 95.38 81 LYS A N 1
ATOM 622 C CA . LYS A 1 81 ? 4.276 -6.882 0.846 1.00 95.38 81 LYS A CA 1
ATOM 623 C C . LYS A 1 81 ? 5.173 -5.859 0.141 1.00 95.38 81 LYS A C 1
ATOM 625 O O . LYS A 1 81 ? 5.630 -6.138 -0.964 1.00 95.38 81 LYS A O 1
ATOM 630 N N . CYS A 1 82 ? 5.495 -4.725 0.768 1.00 92.44 82 CYS A N 1
ATOM 631 C CA . CYS A 1 82 ? 6.502 -3.794 0.241 1.00 92.44 82 CYS A CA 1
ATOM 632 C C . CYS A 1 82 ? 7.879 -4.459 0.111 1.00 92.44 82 CYS A C 1
ATOM 634 O O . CYS A 1 82 ? 8.561 -4.265 -0.893 1.00 92.44 82 CYS A O 1
ATOM 636 N N . ALA A 1 83 ? 8.293 -5.239 1.114 1.00 92.50 83 ALA A N 1
ATOM 637 C CA . ALA A 1 83 ? 9.566 -5.955 1.077 1.00 92.50 83 ALA A CA 1
ATOM 638 C C . ALA A 1 83 ? 9.599 -6.991 -0.060 1.00 92.50 83 ALA A C 1
ATOM 640 O O . ALA A 1 83 ? 10.541 -6.993 -0.850 1.00 92.50 83 ALA A O 1
ATOM 641 N N . GLU A 1 84 ? 8.531 -7.781 -0.211 1.00 93.25 84 GLU A N 1
ATOM 642 C CA . GLU A 1 84 ? 8.374 -8.739 -1.316 1.00 93.25 84 GLU A CA 1
ATOM 643 C C . GLU A 1 84 ? 8.458 -8.040 -2.684 1.00 93.25 84 GLU A C 1
ATOM 645 O O . GLU A 1 84 ? 9.163 -8.492 -3.583 1.00 93.25 84 GLU A O 1
ATOM 650 N N . LEU A 1 85 ? 7.767 -6.908 -2.857 1.00 89.94 85 LEU A N 1
ATOM 651 C CA . LEU A 1 85 ? 7.782 -6.155 -4.114 1.00 89.94 85 LEU A CA 1
ATOM 652 C C . LEU A 1 85 ? 9.166 -5.595 -4.442 1.00 89.94 85 LEU A C 1
ATOM 654 O O . LEU A 1 85 ? 9.559 -5.612 -5.607 1.00 89.94 85 LEU A O 1
ATOM 658 N N . LYS A 1 86 ? 9.909 -5.121 -3.435 1.00 88.00 86 LYS A N 1
ATOM 659 C CA . LYS A 1 86 ? 11.286 -4.642 -3.613 1.00 88.00 86 LYS A CA 1
ATOM 660 C C . LYS A 1 86 ? 12.219 -5.761 -4.069 1.00 88.00 86 LYS A C 1
ATOM 662 O O . LYS A 1 86 ? 13.029 -5.523 -4.957 1.00 88.00 86 LYS A O 1
ATOM 667 N N . GLU A 1 87 ? 12.077 -6.964 -3.517 1.00 89.94 87 GLU A N 1
ATOM 668 C CA . GLU A 1 87 ? 12.875 -8.135 -3.910 1.00 89.94 87 GLU A CA 1
ATOM 669 C C . GLU A 1 87 ? 12.648 -8.534 -5.378 1.00 89.94 87 GLU A C 1
ATOM 671 O O . GLU A 1 87 ? 13.580 -8.938 -6.069 1.00 89.94 87 GLU A O 1
ATOM 676 N N . HIS A 1 88 ? 11.427 -8.347 -5.883 1.00 86.62 88 HIS A N 1
ATOM 677 C CA . HIS A 1 88 ? 11.044 -8.687 -7.257 1.00 86.62 88 HIS A CA 1
ATOM 678 C C . HIS A 1 88 ? 11.084 -7.488 -8.222 1.00 86.62 88 HIS A C 1
ATOM 680 O O . HIS A 1 88 ? 10.586 -7.579 -9.348 1.00 86.62 88 HIS A O 1
ATOM 686 N N . SER A 1 89 ? 11.638 -6.350 -7.795 1.00 86.75 89 SER A N 1
ATOM 687 C CA . SER A 1 89 ? 11.731 -5.136 -8.604 1.00 86.75 89 SER A CA 1
ATOM 688 C C . SER A 1 89 ? 13.134 -4.969 -9.179 1.00 86.75 89 SER A C 1
ATOM 690 O O . SER A 1 89 ? 14.134 -5.083 -8.475 1.00 86.75 89 SER A O 1
ATOM 692 N N . HIS A 1 90 ? 13.210 -4.609 -10.460 1.00 88.44 90 HIS A N 1
ATOM 693 C CA . HIS A 1 90 ? 14.466 -4.296 -11.136 1.00 88.44 90 HIS A CA 1
ATOM 694 C C . HIS A 1 90 ? 14.462 -2.850 -11.626 1.00 88.44 90 HIS A C 1
ATOM 696 O O . HIS A 1 90 ? 13.569 -2.437 -12.368 1.00 88.44 90 HIS A O 1
ATOM 702 N N . THR A 1 91 ? 15.486 -2.093 -11.229 1.00 89.56 91 THR A N 1
ATOM 703 C CA . THR A 1 91 ? 15.706 -0.718 -11.688 1.00 89.56 91 THR A CA 1
ATOM 704 C C . THR A 1 91 ? 16.799 -0.710 -12.744 1.00 89.56 91 THR A C 1
ATOM 706 O O . THR A 1 91 ? 17.906 -1.182 -12.497 1.00 89.56 91 THR A O 1
ATOM 709 N N . VAL A 1 92 ? 16.495 -0.145 -13.911 1.00 89.38 92 VAL A N 1
ATOM 710 C CA . VAL A 1 92 ? 17.467 0.080 -14.985 1.00 89.38 92 VAL A CA 1
ATOM 711 C C . VAL A 1 92 ? 17.702 1.580 -15.095 1.00 89.38 92 VAL A C 1
ATOM 713 O O . VAL A 1 92 ? 16.766 2.331 -15.367 1.00 89.38 92 VAL A O 1
ATOM 716 N N . ILE A 1 93 ? 18.943 2.013 -14.867 1.00 91.19 93 ILE A N 1
ATOM 717 C CA . ILE A 1 93 ? 19.346 3.407 -15.073 1.00 91.19 93 ILE A CA 1
ATOM 718 C C . ILE A 1 93 ? 19.492 3.627 -16.578 1.00 91.19 93 ILE A C 1
ATOM 720 O O . ILE A 1 93 ? 20.197 2.875 -17.250 1.00 91.19 93 ILE A O 1
ATOM 724 N N . LEU A 1 94 ? 18.797 4.633 -17.104 1.00 90.38 94 LEU A N 1
ATOM 725 C CA . LEU A 1 94 ? 18.824 4.955 -18.525 1.00 90.38 94 LEU A CA 1
ATOM 726 C C . LEU A 1 94 ? 19.914 5.989 -18.799 1.00 90.38 94 LEU A C 1
ATOM 728 O O . LEU A 1 94 ? 19.874 7.093 -18.259 1.00 90.38 94 LEU A O 1
ATOM 732 N N . ASP A 1 95 ? 20.853 5.645 -19.673 1.00 92.44 95 ASP A N 1
ATOM 733 C CA . ASP A 1 95 ? 21.722 6.634 -20.305 1.00 92.44 95 ASP A CA 1
ATOM 734 C C . ASP A 1 95 ? 20.924 7.498 -21.317 1.00 92.44 95 ASP A C 1
ATOM 736 O O . ASP A 1 95 ? 19.751 7.211 -21.603 1.00 92.44 95 ASP A O 1
ATOM 740 N N . PRO A 1 96 ? 21.511 8.576 -21.874 1.00 92.38 96 PRO A N 1
ATOM 741 C CA . PRO A 1 96 ? 20.803 9.443 -22.814 1.00 92.38 96 PRO A CA 1
ATOM 742 C C . PRO A 1 96 ? 20.261 8.728 -24.062 1.00 92.38 96 PRO A C 1
ATOM 744 O O . PRO A 1 96 ? 19.211 9.119 -24.578 1.00 92.38 96 PRO A O 1
ATOM 747 N N . GLU A 1 97 ? 20.939 7.688 -24.554 1.00 94.06 97 GLU A N 1
ATOM 748 C CA . GLU A 1 97 ? 20.519 6.939 -25.741 1.00 94.06 97 GLU A CA 1
ATOM 749 C C . GLU A 1 97 ? 19.332 6.022 -25.419 1.00 94.06 97 GLU A C 1
ATOM 751 O O . GLU A 1 97 ? 18.305 6.060 -26.108 1.00 94.06 97 GLU A O 1
ATOM 756 N N . ALA A 1 98 ? 19.420 5.269 -24.322 1.00 92.94 98 ALA A N 1
ATOM 757 C CA . ALA A 1 98 ? 18.358 4.415 -23.811 1.00 92.94 98 ALA A CA 1
ATOM 758 C C . ALA A 1 98 ? 17.109 5.229 -23.441 1.00 92.94 98 ALA A C 1
ATOM 760 O O . ALA A 1 98 ? 15.981 4.820 -23.742 1.00 92.94 98 ALA A O 1
ATOM 761 N N . LEU A 1 99 ? 17.290 6.419 -22.858 1.00 92.38 99 LEU A N 1
ATOM 762 C CA . LEU A 1 99 ? 16.196 7.348 -22.591 1.00 92.38 99 LEU A CA 1
ATOM 763 C C . LEU A 1 99 ? 15.558 7.841 -23.896 1.00 92.38 99 LEU A C 1
ATOM 765 O O . LEU A 1 99 ? 14.333 7.803 -24.034 1.00 92.38 99 LEU A O 1
ATOM 769 N N . ALA A 1 100 ? 16.357 8.252 -24.884 1.00 92.94 100 ALA A N 1
ATOM 770 C CA . ALA A 1 100 ? 15.839 8.680 -26.181 1.00 92.94 100 ALA A CA 1
ATOM 771 C C . ALA A 1 100 ? 15.051 7.560 -26.884 1.00 92.94 100 ALA A C 1
ATOM 773 O O . ALA A 1 100 ? 13.984 7.819 -27.448 1.00 92.94 100 ALA A O 1
ATOM 774 N N . PHE A 1 101 ? 15.528 6.314 -26.820 1.00 93.38 101 PHE A N 1
ATOM 775 C CA . PHE A 1 101 ? 14.804 5.141 -27.313 1.00 93.38 101 PHE A CA 1
ATOM 776 C C . PHE A 1 101 ? 13.472 4.940 -26.577 1.00 93.38 101 PHE A C 1
ATOM 778 O O . PHE A 1 101 ? 12.422 4.791 -27.215 1.00 93.38 101 PHE A O 1
ATOM 785 N N . ALA A 1 102 ? 13.488 4.987 -25.241 1.00 93.12 102 ALA A N 1
ATOM 786 C CA . ALA A 1 102 ? 12.294 4.836 -24.418 1.00 93.12 102 ALA A CA 1
ATOM 787 C C . ALA A 1 102 ? 11.220 5.877 -24.789 1.00 93.12 102 ALA A C 1
ATOM 789 O O . ALA A 1 102 ? 10.055 5.514 -24.993 1.00 93.12 102 ALA A O 1
ATOM 790 N N . LEU A 1 103 ? 11.624 7.141 -24.967 1.00 92.81 103 LEU A N 1
ATOM 791 C CA . LEU A 1 103 ? 10.751 8.258 -25.344 1.00 92.81 103 LEU A CA 1
ATOM 792 C C . LEU A 1 103 ? 10.214 8.156 -26.783 1.00 92.81 103 LEU A C 1
ATOM 794 O O . LEU A 1 103 ? 9.070 8.535 -27.034 1.00 92.81 103 LEU A O 1
ATOM 798 N N . LYS A 1 104 ? 10.979 7.580 -27.721 1.00 95.06 104 LYS A N 1
ATOM 799 C CA . LYS A 1 104 ? 10.566 7.356 -29.125 1.00 95.06 104 LYS A CA 1
ATOM 800 C C . LYS A 1 104 ? 9.609 6.171 -29.318 1.00 95.06 104 LYS A C 1
ATOM 802 O O . LYS A 1 104 ? 9.332 5.770 -30.445 1.00 95.06 104 LYS A O 1
ATOM 807 N N . GLY A 1 105 ? 9.071 5.619 -28.232 1.00 92.75 105 GLY A N 1
ATOM 808 C CA . GLY A 1 105 ? 8.092 4.532 -28.260 1.00 92.75 105 GLY A CA 1
ATOM 809 C C . GLY A 1 105 ? 8.630 3.194 -27.766 1.00 92.75 105 GLY A C 1
ATOM 810 O O . GLY A 1 105 ? 7.827 2.284 -27.566 1.00 92.75 105 GLY A O 1
ATOM 811 N N . GLY A 1 106 ? 9.930 3.083 -27.472 1.00 93.81 106 GLY A N 1
ATOM 812 C CA . GLY A 1 106 ? 10.509 1.892 -26.849 1.00 93.81 106 GLY A CA 1
ATOM 813 C C . GLY A 1 106 ? 9.825 1.535 -25.526 1.00 93.81 106 GLY A C 1
ATOM 814 O O . GLY A 1 106 ? 9.481 0.379 -25.291 1.00 93.81 106 GLY A O 1
ATOM 815 N N . PHE A 1 107 ? 9.480 2.536 -24.705 1.00 93.81 107 PHE A N 1
ATOM 816 C CA . PHE A 1 107 ? 8.754 2.293 -23.456 1.00 93.81 107 PHE A CA 1
ATOM 817 C C . PHE A 1 107 ? 7.351 1.715 -23.689 1.00 93.81 107 PHE A C 1
ATOM 819 O O . PHE A 1 107 ? 6.896 0.872 -22.921 1.00 93.81 107 PHE A O 1
ATOM 826 N N . ARG A 1 108 ? 6.667 2.095 -24.780 1.00 94.88 108 ARG A N 1
ATOM 827 C CA . ARG A 1 108 ? 5.359 1.508 -25.122 1.00 94.88 108 ARG A CA 1
ATOM 828 C C . ARG A 1 108 ? 5.479 0.024 -25.456 1.00 94.88 108 ARG A C 1
ATOM 830 O O . ARG A 1 108 ? 4.577 -0.732 -25.113 1.00 94.88 108 ARG A O 1
ATOM 837 N N . GLN A 1 109 ? 6.578 -0.393 -26.084 1.00 95.31 109 GLN A N 1
ATOM 838 C CA . GLN A 1 109 ? 6.836 -1.807 -26.372 1.00 95.31 109 GLN A CA 1
ATOM 839 C C . GLN A 1 109 ? 7.060 -2.595 -25.076 1.00 95.31 109 GLN A C 1
ATOM 841 O O . GLN A 1 109 ? 6.476 -3.660 -24.894 1.00 95.31 109 GLN A O 1
ATOM 846 N N . ILE A 1 110 ? 7.812 -2.025 -24.132 1.00 93.56 110 ILE A N 1
ATOM 847 C CA . ILE A 1 110 ? 8.023 -2.608 -22.799 1.00 93.56 110 ILE A CA 1
ATOM 848 C C . ILE A 1 110 ? 6.693 -2.733 -22.037 1.00 93.56 110 ILE A C 1
ATOM 850 O O . ILE A 1 110 ? 6.383 -3.793 -21.497 1.00 93.56 110 ILE A O 1
ATOM 854 N N . VAL A 1 111 ? 5.866 -1.682 -22.043 1.00 94.12 111 VAL A N 1
ATOM 855 C CA . VAL A 1 111 ? 4.515 -1.697 -21.454 1.00 94.12 111 VAL A CA 1
ATOM 856 C C . VAL A 1 111 ? 3.631 -2.767 -22.097 1.00 94.12 111 VAL A C 1
ATOM 858 O O . VAL A 1 111 ? 2.887 -3.437 -21.385 1.00 94.12 111 VAL A O 1
ATOM 861 N N . ALA A 1 112 ? 3.696 -2.940 -23.419 1.00 94.56 112 ALA A N 1
ATOM 862 C CA . ALA A 1 112 ? 2.920 -3.958 -24.123 1.00 94.56 112 ALA A CA 1
ATOM 863 C C . ALA A 1 112 ? 3.355 -5.384 -23.746 1.00 94.56 112 ALA A C 1
ATOM 865 O O . ALA A 1 112 ? 2.503 -6.255 -23.600 1.00 94.56 112 ALA A O 1
ATOM 866 N N . ALA A 1 113 ? 4.657 -5.609 -23.547 1.00 94.50 113 ALA A N 1
ATOM 867 C CA . ALA A 1 113 ? 5.202 -6.914 -23.185 1.00 94.50 113 ALA A CA 1
ATOM 868 C C . ALA A 1 113 ? 4.969 -7.279 -21.708 1.00 94.50 113 ALA A C 1
ATOM 870 O O . ALA A 1 113 ? 4.647 -8.422 -21.393 1.00 94.50 113 ALA A O 1
ATOM 871 N N . LEU A 1 114 ? 5.135 -6.319 -20.793 1.00 90.56 114 LEU A N 1
ATOM 872 C CA . LEU A 1 114 ? 5.125 -6.572 -19.345 1.00 90.56 114 LEU A CA 1
ATOM 873 C C . LEU A 1 114 ? 3.799 -6.201 -18.667 1.00 90.56 114 LEU A C 1
ATOM 875 O O . LEU A 1 114 ? 3.488 -6.699 -17.585 1.00 90.56 114 LEU A O 1
ATOM 879 N N . GLY A 1 115 ? 2.992 -5.360 -19.308 1.00 90.50 115 GLY A N 1
ATOM 880 C CA . GLY A 1 115 ? 1.736 -4.841 -18.782 1.00 90.50 115 GLY A CA 1
ATOM 881 C C . GLY A 1 115 ? 1.888 -3.475 -18.109 1.00 90.50 115 GLY A C 1
ATOM 882 O O . GLY A 1 115 ? 2.855 -3.197 -17.398 1.00 90.50 115 GLY A O 1
ATOM 883 N N . LYS A 1 116 ? 0.875 -2.621 -18.302 1.00 86.62 116 LYS A N 1
ATOM 884 C CA . LYS A 1 116 ? 0.847 -1.216 -17.854 1.00 86.62 116 LYS A CA 1
ATOM 885 C C . LYS A 1 116 ? 1.102 -1.023 -16.358 1.00 86.62 116 LYS A C 1
ATOM 887 O O . LYS A 1 116 ? 1.749 -0.054 -15.982 1.00 86.62 116 LYS A O 1
ATOM 892 N N . ASP A 1 117 ? 0.646 -1.952 -15.524 1.00 84.62 117 ASP A N 1
ATOM 893 C CA . ASP A 1 117 ? 0.760 -1.839 -14.067 1.00 84.62 117 ASP A CA 1
ATOM 894 C C . ASP A 1 117 ? 2.059 -2.439 -13.507 1.00 84.62 117 ASP A C 1
ATOM 896 O O . ASP A 1 117 ? 2.255 -2.418 -12.293 1.00 84.62 117 ASP A O 1
ATOM 900 N N . LYS A 1 118 ? 2.949 -2.974 -14.355 1.00 86.12 118 LYS A N 1
ATOM 901 C CA . LYS A 1 118 ? 4.208 -3.613 -13.928 1.00 86.12 118 LYS A CA 1
ATOM 902 C C . LYS A 1 118 ? 5.456 -2.789 -14.221 1.00 86.12 118 LYS A C 1
ATOM 904 O O . LYS A 1 118 ? 6.532 -3.143 -13.758 1.00 86.12 118 LYS A O 1
ATOM 909 N N . VAL A 1 119 ? 5.324 -1.688 -14.956 1.00 89.56 119 VAL A N 1
ATOM 910 C CA . VAL A 1 119 ? 6.459 -0.858 -15.375 1.00 89.56 119 VAL A CA 1
ATOM 911 C C . VAL A 1 119 ? 6.203 0.610 -15.072 1.00 89.56 119 VAL A C 1
ATOM 913 O O . VAL A 1 119 ? 5.074 1.092 -15.151 1.00 89.56 119 VAL A O 1
ATOM 916 N N . LYS A 1 120 ? 7.265 1.335 -14.727 1.00 88.56 120 LYS A N 1
ATOM 917 C CA . LYS A 1 120 ? 7.245 2.781 -14.505 1.00 88.56 120 LYS A CA 1
ATOM 918 C C . LYS A 1 120 ? 8.478 3.376 -15.175 1.00 88.56 120 LYS A C 1
ATOM 920 O O . LYS A 1 120 ? 9.575 2.866 -14.981 1.00 88.56 120 LYS A O 1
ATOM 925 N N . LEU A 1 121 ? 8.284 4.453 -15.930 1.00 89.56 121 LEU A N 1
ATOM 926 C CA . LEU A 1 121 ? 9.372 5.318 -16.371 1.00 89.56 121 LEU A CA 1
ATOM 927 C C . LEU A 1 121 ? 9.455 6.489 -15.391 1.00 89.56 121 LEU A C 1
ATOM 929 O O . LEU A 1 121 ? 8.475 7.215 -15.216 1.00 89.56 121 LEU A O 1
ATOM 933 N N . ASP A 1 122 ? 10.596 6.637 -14.728 1.00 86.88 122 ASP A N 1
ATOM 934 C CA . ASP A 1 122 ? 10.890 7.778 -13.867 1.00 86.88 122 ASP A CA 1
ATOM 935 C C . ASP A 1 122 ? 11.885 8.692 -14.588 1.00 86.88 122 ASP A C 1
ATOM 937 O O . ASP A 1 122 ? 12.957 8.244 -14.979 1.00 86.88 122 ASP A O 1
ATOM 941 N N . ILE A 1 123 ? 11.488 9.943 -14.819 1.00 83.06 123 ILE A N 1
ATOM 942 C CA . ILE A 1 123 ? 12.303 10.977 -15.484 1.00 83.06 123 ILE A CA 1
ATOM 943 C C . ILE A 1 123 ? 12.585 12.169 -14.561 1.00 83.06 123 ILE A C 1
ATOM 945 O O . ILE A 1 123 ? 13.156 13.161 -15.002 1.00 83.06 123 ILE A O 1
ATOM 949 N N . ILE A 1 124 ? 12.109 12.108 -13.313 1.00 75.31 124 ILE A N 1
ATOM 950 C CA . ILE A 1 124 ? 12.195 13.213 -12.350 1.00 75.31 124 ILE A CA 1
ATOM 951 C C . ILE A 1 124 ? 13.368 12.973 -11.405 1.00 75.31 124 ILE A C 1
ATOM 953 O O . ILE A 1 124 ? 14.116 13.898 -11.097 1.00 75.31 124 ILE A O 1
ATOM 957 N N . ASN A 1 125 ? 13.536 11.731 -10.956 1.00 67.38 125 ASN A N 1
ATOM 958 C CA . ASN A 1 125 ? 14.640 11.357 -10.089 1.00 67.38 125 ASN A CA 1
ATOM 959 C C . ASN A 1 125 ? 15.905 11.161 -10.933 1.00 67.38 125 ASN A C 1
ATOM 961 O O . ASN A 1 125 ? 15.976 10.220 -11.723 1.00 67.38 125 ASN A O 1
ATOM 965 N N . ASN A 1 126 ? 16.883 12.056 -10.777 1.00 58.78 126 ASN A N 1
ATOM 966 C CA . ASN A 1 126 ? 18.222 11.877 -11.330 1.00 58.78 126 ASN A CA 1
ATOM 967 C C . ASN A 1 126 ? 19.054 11.123 -10.272 1.00 58.78 126 ASN A C 1
ATOM 969 O O . ASN A 1 126 ? 19.239 11.687 -9.190 1.00 58.78 126 ASN A O 1
ATOM 973 N N . PRO A 1 127 ? 19.429 9.853 -10.510 1.00 57.22 127 PRO A N 1
ATOM 974 C CA . PRO A 1 127 ? 20.162 9.039 -9.542 1.00 57.22 127 PRO A CA 1
ATOM 975 C C . PRO A 1 127 ? 21.565 9.577 -9.240 1.00 57.22 127 PRO A C 1
ATOM 977 O O . PRO A 1 127 ? 22.139 10.288 -10.097 1.00 57.22 127 PRO A O 1
#

Solvent-accessible surface area (backbone atoms only — not comparable to full-atom values): 7633 Å² total; per-residue (Å²): 137,65,64,67,58,52,53,53,50,53,51,50,53,56,59,73,66,41,44,72,38,45,76,87,87,46,72,52,59,64,69,62,72,73,40,81,83,32,50,66,57,51,52,52,51,18,63,77,44,65,24,52,71,44,70,40,76,90,77,56,40,37,34,38,39,61,54,71,69,29,46,54,52,49,31,54,50,52,50,52,49,52,53,54,50,56,74,75,55,85,87,79,88,66,53,77,66,56,44,51,44,34,74,76,47,48,47,57,54,52,32,70,75,68,34,72,91,72,61,81,89,77,87,80,75,78,132

Mean predicted aligned error: 6.6 Å